Protein AF-A0A8T4S1M9-F1 (afdb_monomer_lite)

Radius of gyration: 14.07 Å; chains: 1; bounding box: 31×15×40 Å

Structure (mmCIF, N/CA/C/O backbone):
data_AF-A0A8T4S1M9-F1
#
_entry.id   AF-A0A8T4S1M9-F1
#
loop_
_atom_site.group_PDB
_atom_site.id
_atom_site.type_symbol
_atom_site.label_atom_id
_atom_site.label_alt_id
_atom_site.label_comp_id
_atom_site.label_asym_id
_atom_site.label_entity_id
_atom_site.label_seq_id
_atom_site.pdbx_PDB_ins_code
_atom_site.Cartn_x
_atom_site.Cartn_y
_atom_site.Cartn_z
_atom_site.occupancy
_atom_site.B_iso_or_equiv
_atom_site.auth_seq_id
_atom_site.auth_comp_id
_atom_site.auth_asym_id
_atom_site.auth_atom_id
_atom_site.pdbx_PDB_model_num
ATOM 1 N N . MET A 1 1 ? -9.920 -7.763 -3.763 1.00 90.94 1 MET A N 1
ATOM 2 C CA . MET A 1 1 ? -8.946 -7.831 -2.656 1.00 90.94 1 MET A CA 1
ATOM 3 C C . MET A 1 1 ? -8.685 -6.477 -1.991 1.00 90.94 1 MET A C 1
ATOM 5 O O . MET A 1 1 ? -9.378 -6.212 -1.026 1.00 90.94 1 MET A O 1
ATOM 9 N N . PHE A 1 2 ? -7.777 -5.593 -2.447 1.00 94.69 2 PHE A N 1
ATOM 10 C CA . PHE A 1 2 ? -7.456 -4.357 -1.684 1.00 94.69 2 PHE A CA 1
ATOM 11 C C . PHE A 1 2 ? -8.668 -3.443 -1.435 1.00 94.69 2 PHE A C 1
ATOM 13 O O . PHE A 1 2 ? -8.891 -3.023 -0.305 1.00 94.69 2 PHE A O 1
ATOM 20 N N . LYS A 1 3 ? -9.535 -3.263 -2.441 1.00 96.12 3 LYS A N 1
ATOM 21 C CA . LYS A 1 3 ? -10.841 -2.590 -2.288 1.00 96.12 3 LYS A CA 1
ATOM 22 C C . LYS A 1 3 ? -11.728 -3.196 -1.198 1.00 96.12 3 LYS A C 1
ATOM 24 O O . LYS A 1 3 ? -12.425 -2.476 -0.497 1.00 96.12 3 LYS A O 1
ATOM 29 N N . GLU A 1 4 ? -11.713 -4.518 -1.046 1.00 97.19 4 GLU A N 1
ATOM 30 C CA . GLU A 1 4 ? -12.509 -5.204 -0.020 1.00 97.19 4 GLU A CA 1
ATOM 31 C C . GLU A 1 4 ? -11.901 -5.014 1.371 1.00 97.19 4 GLU A C 1
ATOM 33 O O . GLU A 1 4 ? -12.642 -4.855 2.336 1.00 97.19 4 GLU A O 1
ATOM 38 N N . LEU A 1 5 ? -10.566 -4.998 1.482 1.00 96.19 5 LEU A N 1
ATOM 39 C CA . LEU A 1 5 ? -9.872 -4.690 2.735 1.00 96.19 5 LEU A CA 1
ATOM 40 C C . LEU A 1 5 ? -10.154 -3.251 3.177 1.00 96.19 5 LEU A C 1
ATOM 42 O O . LEU A 1 5 ? -10.494 -3.029 4.338 1.00 96.19 5 LEU A O 1
ATOM 46 N N . SER A 1 6 ? -10.098 -2.296 2.245 1.00 96.81 6 SER A N 1
ATOM 47 C CA . SER A 1 6 ? -10.447 -0.899 2.516 1.00 96.81 6 SER A CA 1
ATOM 48 C C . SER A 1 6 ? -11.927 -0.740 2.876 1.00 96.81 6 SER A C 1
ATOM 50 O O . SER A 1 6 ? -12.263 -0.120 3.883 1.00 96.81 6 SER A O 1
ATOM 52 N N . GLY A 1 7 ? -12.828 -1.406 2.142 1.00 96.50 7 GLY A N 1
ATOM 53 C CA . GLY A 1 7 ? -14.265 -1.414 2.442 1.00 96.50 7 GLY A CA 1
ATOM 54 C C . GLY A 1 7 ? -14.602 -1.997 3.820 1.00 96.50 7 GLY A C 1
ATOM 55 O O . GLY A 1 7 ? -15.547 -1.554 4.468 1.00 96.50 7 GLY A O 1
ATOM 56 N N . LYS A 1 8 ? -13.792 -2.944 4.309 1.00 96.06 8 LYS A N 1
ATOM 57 C CA . LYS A 1 8 ? -13.877 -3.498 5.671 1.00 96.06 8 LYS A CA 1
ATOM 58 C C . LYS A 1 8 ? -13.098 -2.688 6.716 1.00 96.06 8 LYS A C 1
ATOM 60 O O . LYS A 1 8 ? -13.029 -3.119 7.863 1.00 96.06 8 LYS A O 1
ATOM 65 N N . LYS A 1 9 ? -12.526 -1.537 6.342 1.00 95.12 9 LYS A N 1
ATOM 66 C CA . LYS A 1 9 ? -11.686 -0.670 7.188 1.00 95.12 9 LYS A CA 1
ATOM 67 C C . LYS A 1 9 ? -10.474 -1.387 7.800 1.00 95.12 9 LYS A C 1
ATOM 69 O O . LYS A 1 9 ? -10.001 -1.003 8.864 1.00 95.12 9 LYS A O 1
ATOM 74 N N . VAL A 1 10 ? -9.985 -2.433 7.132 1.00 96.88 10 VAL A N 1
ATOM 75 C CA . VAL A 1 10 ? -8.749 -3.138 7.512 1.00 96.88 10 VAL A CA 1
ATOM 76 C C . VAL A 1 10 ? -7.529 -2.297 7.149 1.00 96.88 10 VAL A C 1
ATOM 78 O O . VAL A 1 10 ? -6.550 -2.290 7.882 1.00 96.88 10 VAL A O 1
ATOM 81 N N . ILE A 1 11 ? -7.615 -1.588 6.023 1.00 97.25 11 ILE A N 1
ATOM 82 C CA . ILE A 1 11 ? -6.616 -0.633 5.543 1.00 97.25 11 ILE A CA 1
ATOM 83 C C . ILE A 1 11 ? -7.305 0.680 5.165 1.00 97.25 11 ILE A C 1
ATOM 85 O O . ILE A 1 11 ? -8.507 0.696 4.870 1.00 97.25 11 ILE A O 1
ATOM 89 N N . SER A 1 12 ? -6.562 1.778 5.157 1.00 97.50 12 SER A N 1
ATOM 90 C CA . SER A 1 12 ? -7.038 3.077 4.695 1.00 97.50 12 SER A CA 1
ATOM 91 C C . SER A 1 12 ? -7.275 3.089 3.182 1.00 97.50 12 SER A C 1
ATOM 93 O O . SER A 1 12 ? -6.889 2.179 2.441 1.00 97.50 12 SER A O 1
ATOM 95 N N . LYS A 1 13 ? -7.957 4.132 2.700 1.00 96.81 13 LYS A N 1
ATOM 96 C CA . LYS A 1 13 ? -8.137 4.332 1.258 1.00 96.81 13 LYS A CA 1
ATOM 97 C C . LYS A 1 13 ? -6.817 4.690 0.568 1.00 96.81 13 LYS A C 1
ATOM 99 O O . LYS A 1 13 ? -6.585 4.257 -0.556 1.00 96.81 13 LYS A O 1
ATOM 104 N N . ASP A 1 14 ? -5.946 5.412 1.261 1.00 95.50 14 ASP A N 1
ATOM 105 C CA . ASP A 1 14 ? -4.624 5.774 0.751 1.00 95.50 14 ASP A CA 1
ATOM 106 C C . ASP A 1 14 ? -3.742 4.530 0.608 1.00 95.50 14 ASP A C 1
ATOM 108 O O . ASP A 1 14 ? -3.148 4.312 -0.447 1.00 95.50 14 ASP A O 1
ATOM 112 N N . MET A 1 15 ? -3.770 3.634 1.599 1.00 96.25 15 MET A N 1
ATOM 113 C CA . MET A 1 15 ? -3.073 2.349 1.532 1.00 96.25 15 MET A CA 1
ATOM 114 C C . MET A 1 15 ? -3.616 1.439 0.418 1.00 96.25 15 MET A C 1
ATOM 116 O O . MET A 1 15 ? -2.851 0.739 -0.243 1.00 96.25 15 MET A O 1
ATOM 120 N N . GLU A 1 16 ? -4.924 1.472 0.128 1.00 96.25 16 GLU A N 1
ATOM 121 C CA . GLU A 1 16 ? -5.481 0.781 -1.048 1.00 96.25 16 GLU A CA 1
ATOM 122 C C . GLU A 1 16 ? -4.845 1.276 -2.357 1.00 96.25 16 GLU A C 1
ATOM 124 O O . GLU A 1 16 ? -4.524 0.460 -3.230 1.00 96.25 16 GLU A O 1
ATOM 129 N N . ASN A 1 17 ? -4.674 2.593 -2.503 1.00 94.19 17 ASN A N 1
ATOM 130 C CA . ASN A 1 17 ? -4.095 3.199 -3.700 1.00 94.19 17 ASN A CA 1
ATOM 131 C C . ASN A 1 17 ? -2.615 2.818 -3.844 1.00 94.19 17 ASN A C 1
ATOM 133 O O . ASN A 1 17 ? -2.217 2.361 -4.918 1.00 94.19 17 ASN A O 1
ATOM 137 N N . ILE A 1 18 ? -1.845 2.902 -2.753 1.00 92.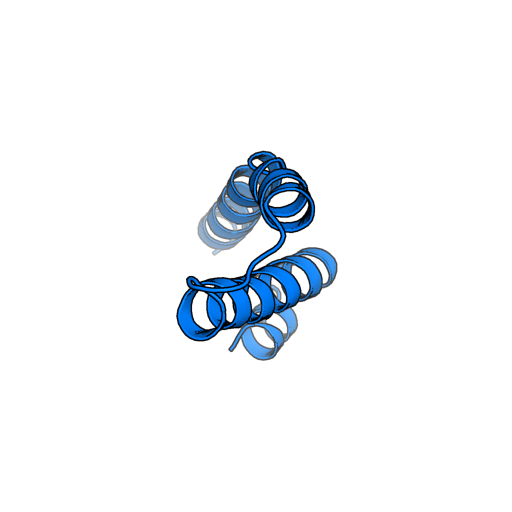38 18 ILE A N 1
ATOM 138 C CA . ILE A 1 18 ? -0.429 2.500 -2.700 1.00 92.38 18 ILE A CA 1
ATOM 139 C C . ILE A 1 18 ? -0.268 1.033 -3.124 1.00 92.38 18 ILE A C 1
ATOM 141 O O . ILE A 1 18 ? 0.435 0.727 -4.088 1.00 92.38 18 ILE A O 1
ATOM 145 N N . LEU A 1 19 ? -1.001 0.114 -2.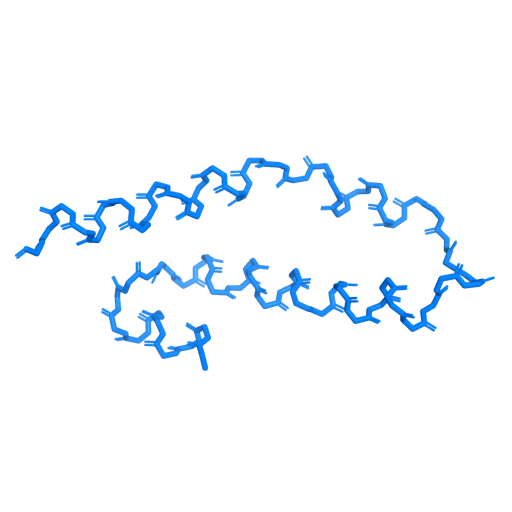486 1.00 92.62 19 LEU A N 1
ATOM 146 C CA . LEU A 1 19 ? -0.915 -1.321 -2.786 1.00 92.62 19 LEU A CA 1
ATOM 147 C C . LEU A 1 19 ? -1.379 -1.659 -4.212 1.00 92.62 19 LEU A C 1
ATOM 149 O O . LEU A 1 19 ? -0.879 -2.600 -4.837 1.00 92.62 19 LEU A O 1
ATOM 153 N N . SER A 1 20 ? -2.331 -0.894 -4.753 1.00 91.94 20 SER A N 1
ATOM 154 C CA . SER A 1 20 ? -2.775 -1.045 -6.143 1.00 91.94 20 SER A CA 1
ATOM 155 C C . SER A 1 20 ? -1.700 -0.602 -7.143 1.00 91.94 20 SER A C 1
ATOM 157 O O . SER A 1 20 ? -1.518 -1.269 -8.169 1.00 91.94 20 SER A O 1
ATOM 159 N N . GLY A 1 21 ? -0.954 0.461 -6.825 1.00 88.25 21 GLY A N 1
ATOM 160 C CA . GLY A 1 21 ? 0.235 0.890 -7.565 1.00 88.25 21 GLY A CA 1
ATOM 161 C C . GLY A 1 21 ? 1.324 -0.181 -7.543 1.00 88.25 21 GLY A C 1
ATOM 162 O O . GLY A 1 21 ? 1.704 -0.691 -8.598 1.00 88.25 21 GLY A O 1
ATOM 163 N N . MET A 1 22 ? 1.708 -0.645 -6.350 1.00 87.75 22 MET A N 1
ATOM 164 C CA . MET A 1 22 ? 2.724 -1.694 -6.163 1.00 87.75 22 MET A CA 1
ATOM 165 C C . MET A 1 22 ? 2.392 -2.995 -6.909 1.00 87.75 22 MET A C 1
ATOM 167 O O . MET A 1 22 ? 3.261 -3.621 -7.519 1.00 87.75 22 MET A O 1
ATOM 171 N N . LYS A 1 23 ? 1.118 -3.413 -6.923 1.00 87.69 23 LYS A N 1
ATOM 172 C CA . LYS A 1 23 ? 0.676 -4.588 -7.695 1.00 87.69 23 LYS A CA 1
ATOM 173 C C . LYS A 1 23 ? 0.904 -4.406 -9.198 1.00 87.69 23 LYS A C 1
ATOM 175 O O . LYS A 1 23 ? 1.275 -5.361 -9.883 1.00 87.69 23 LYS A O 1
ATOM 180 N N . SER A 1 24 ? 0.644 -3.206 -9.707 1.00 83.00 24 SER A N 1
ATOM 181 C CA . SER A 1 24 ? 0.834 -2.875 -11.120 1.00 83.00 24 SER A CA 1
ATOM 182 C C . SER A 1 24 ? 2.323 -2.830 -11.464 1.00 83.00 24 SER A C 1
ATOM 184 O O . SER A 1 24 ? 2.732 -3.437 -12.453 1.00 83.00 24 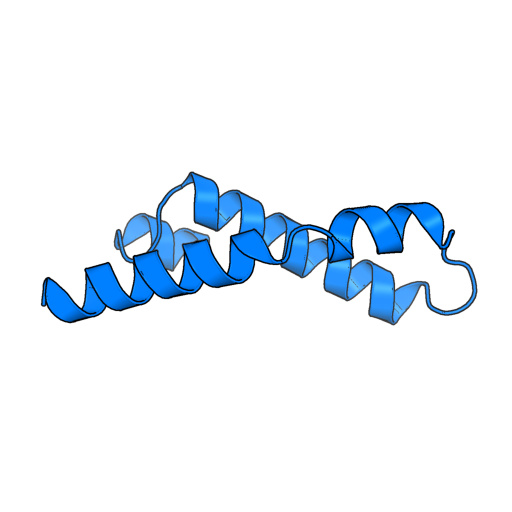SER A O 1
ATOM 186 N N . PHE A 1 25 ? 3.140 -2.241 -10.589 1.00 82.12 25 PHE A N 1
ATOM 187 C CA . PHE A 1 25 ? 4.598 -2.229 -10.700 1.00 82.12 25 PHE A CA 1
ATOM 188 C C . PHE A 1 25 ? 5.201 -3.640 -10.734 1.00 82.12 25 PHE A C 1
ATOM 190 O O . PHE A 1 25 ? 5.981 -3.962 -11.628 1.00 82.12 25 PHE A O 1
ATOM 197 N N . ARG A 1 26 ? 4.749 -4.551 -9.860 1.00 83.75 26 ARG A N 1
ATOM 198 C CA . ARG A 1 26 ? 5.158 -5.968 -9.891 1.00 83.75 26 ARG A CA 1
ATOM 199 C C . ARG A 1 26 ? 4.912 -6.623 -11.253 1.00 83.75 26 ARG A C 1
ATOM 201 O O . ARG A 1 26 ? 5.705 -7.458 -11.679 1.00 83.75 26 ARG A O 1
ATOM 208 N N . ASN A 1 27 ? 3.825 -6.272 -11.942 1.00 78.69 27 ASN A N 1
ATOM 209 C CA . ASN A 1 27 ? 3.561 -6.801 -13.282 1.00 78.69 27 ASN A CA 1
ATOM 210 C C . ASN A 1 27 ? 4.520 -6.206 -14.320 1.00 78.69 27 ASN A C 1
ATOM 212 O O . ASN A 1 27 ? 4.964 -6.928 -15.207 1.00 78.69 27 ASN A O 1
ATOM 216 N N . ILE A 1 28 ? 4.877 -4.927 -14.193 1.00 79.38 28 ILE A N 1
ATOM 217 C CA . ILE A 1 28 ? 5.879 -4.285 -15.051 1.00 79.38 28 ILE A CA 1
ATOM 218 C C . ILE A 1 28 ? 7.235 -4.969 -14.878 1.00 79.38 28 ILE A C 1
ATOM 220 O O . ILE A 1 28 ? 7.809 -5.373 -15.884 1.00 79.38 28 ILE A O 1
ATOM 224 N N . LEU A 1 29 ? 7.692 -5.174 -13.636 1.00 76.69 29 LEU A N 1
ATOM 225 C CA . LEU A 1 29 ? 8.947 -5.871 -13.345 1.00 76.69 29 LEU A CA 1
ATOM 226 C C . LEU A 1 29 ? 8.986 -7.232 -14.044 1.00 76.69 29 LEU A C 1
ATOM 228 O O . LEU A 1 29 ? 9.852 -7.469 -14.877 1.00 76.69 29 LEU A O 1
ATOM 232 N N . VAL A 1 30 ? 7.997 -8.093 -13.788 1.00 78.31 30 VAL A N 1
ATOM 233 C C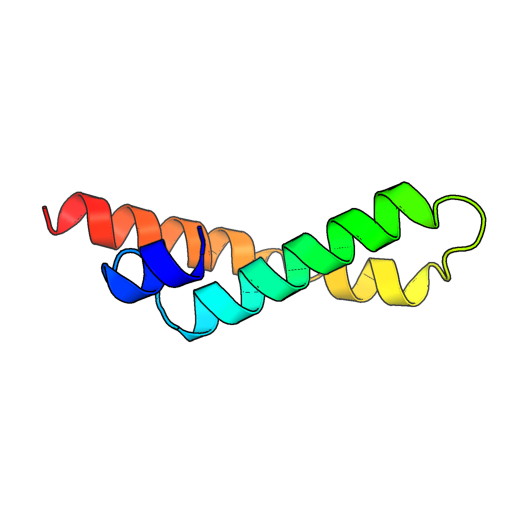A . VAL A 1 30 ? 7.945 -9.453 -14.353 1.00 78.31 30 VAL A CA 1
ATOM 234 C C . VAL A 1 30 ? 7.912 -9.457 -15.884 1.00 78.31 30 VAL A C 1
ATOM 236 O O . VAL A 1 30 ? 8.549 -10.310 -16.497 1.00 78.31 30 VAL A O 1
ATOM 239 N N . HIS A 1 31 ? 7.176 -8.535 -16.510 1.00 71.25 31 HIS A N 1
ATOM 240 C CA . HIS A 1 31 ? 6.967 -8.555 -17.961 1.00 71.25 31 HIS A CA 1
ATOM 241 C C . HIS A 1 31 ? 8.007 -7.781 -18.765 1.00 71.25 31 HIS A C 1
ATOM 243 O O . HIS A 1 31 ? 8.202 -8.099 -19.935 1.00 71.25 31 HIS A O 1
ATOM 249 N N . LYS A 1 32 ? 8.662 -6.779 -18.178 1.00 68.19 32 LYS A N 1
ATOM 250 C CA . LYS A 1 32 ? 9.591 -5.902 -18.895 1.00 68.19 32 LYS A CA 1
ATOM 251 C C . LYS A 1 32 ? 11.056 -6.080 -18.474 1.00 68.19 32 LYS A C 1
ATOM 253 O O . LYS A 1 32 ? 11.891 -5.318 -18.936 1.00 68.19 32 LYS A O 1
ATOM 258 N N . TYR A 1 33 ? 11.407 -7.096 -17.678 1.00 59.69 33 TYR A N 1
ATOM 2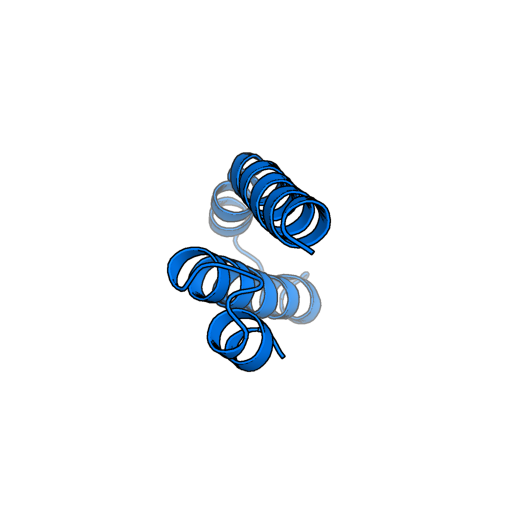59 C CA . TYR A 1 33 ? 12.776 -7.349 -17.174 1.00 59.69 33 TYR A CA 1
ATOM 260 C C . TYR A 1 33 ? 13.918 -7.269 -18.222 1.00 59.69 33 TYR A C 1
ATOM 262 O O . TYR A 1 33 ? 15.064 -7.075 -17.831 1.00 59.69 33 TYR A O 1
ATOM 270 N N . GLY A 1 34 ? 13.638 -7.404 -19.527 1.00 62.16 34 GLY A N 1
ATOM 271 C CA . GLY A 1 34 ? 14.617 -7.241 -20.616 1.00 62.16 34 GLY A CA 1
ATOM 272 C C . GLY A 1 34 ? 14.744 -5.836 -21.236 1.00 62.16 34 GLY A C 1
ATOM 273 O O . GLY A 1 34 ? 15.699 -5.606 -21.968 1.00 62.16 34 GLY A O 1
ATOM 274 N N . GLU A 1 35 ? 13.819 -4.910 -20.963 1.00 66.06 35 GLU A N 1
ATOM 275 C CA . GLU A 1 35 ? 13.737 -3.568 -21.583 1.00 66.06 35 GLU A CA 1
ATOM 276 C C . GLU A 1 35 ? 13.500 -2.430 -20.566 1.00 66.06 35 GLU A C 1
ATOM 278 O O . GLU A 1 35 ? 13.304 -1.282 -20.960 1.00 66.06 35 GLU A O 1
ATOM 283 N N . ILE A 1 36 ? 13.450 -2.717 -19.259 1.00 62.97 36 ILE A N 1
ATOM 284 C CA . ILE A 1 36 ? 13.115 -1.698 -18.253 1.00 62.97 36 ILE A CA 1
ATOM 285 C C . ILE A 1 36 ? 14.216 -0.644 -18.119 1.00 62.97 36 ILE A C 1
ATOM 287 O O . ILE A 1 36 ? 15.379 -0.961 -17.880 1.00 62.97 36 ILE A O 1
ATOM 291 N N . ASP A 1 37 ? 13.781 0.613 -18.168 1.00 63.19 37 ASP A N 1
ATOM 292 C CA . ASP A 1 37 ? 14.528 1.789 -17.744 1.00 63.19 37 ASP A CA 1
ATOM 293 C C . ASP A 1 37 ? 14.735 1.763 -16.216 1.00 63.19 37 ASP A C 1
ATOM 295 O O . ASP A 1 37 ? 13.775 1.806 -15.438 1.00 63.19 37 ASP A O 1
ATOM 299 N N . GLY A 1 38 ? 15.987 1.599 -15.780 1.00 60.06 38 GLY A N 1
ATOM 300 C CA . GLY A 1 38 ? 16.341 1.335 -14.382 1.00 60.06 38 GLY A CA 1
ATOM 301 C C . GLY A 1 38 ? 15.978 2.465 -13.414 1.00 60.06 38 GLY A C 1
ATOM 302 O O . GLY A 1 38 ? 15.797 2.201 -12.225 1.00 60.06 38 GLY A O 1
ATOM 303 N N . GLU A 1 39 ? 15.820 3.694 -13.909 1.00 62.03 39 GLU A N 1
ATOM 304 C CA . GLU A 1 39 ? 15.491 4.867 -13.089 1.00 62.03 39 GLU A CA 1
ATOM 305 C C . GLU A 1 39 ? 14.071 4.789 -12.503 1.00 62.03 39 GLU A C 1
ATOM 307 O O . GLU A 1 39 ? 13.893 4.969 -11.299 1.00 62.03 39 GLU A O 1
ATOM 312 N N . LEU A 1 40 ? 13.073 4.393 -13.304 1.00 64.19 40 LEU A N 1
ATOM 313 C CA . LEU A 1 40 ? 11.682 4.235 -12.844 1.00 64.19 40 LEU A CA 1
ATOM 314 C C . LEU A 1 40 ? 11.530 3.127 -11.794 1.00 64.19 40 LEU A C 1
ATOM 316 O O . LEU A 1 40 ? 10.702 3.219 -10.891 1.00 64.19 40 LEU A O 1
ATOM 320 N N . VAL A 1 41 ? 12.332 2.065 -11.900 1.00 67.00 41 VAL A N 1
ATOM 321 C CA . VAL A 1 41 ? 12.334 0.979 -10.908 1.00 67.00 41 VAL A CA 1
ATOM 322 C C . VAL A 1 41 ? 12.959 1.419 -9.594 1.00 67.00 41 VAL A C 1
ATOM 324 O O . VAL A 1 41 ? 12.517 0.985 -8.530 1.00 67.00 41 VAL A O 1
ATOM 327 N N . PHE A 1 42 ? 13.980 2.270 -9.658 1.00 63.56 42 PHE A N 1
ATOM 328 C CA . PHE A 1 42 ? 14.681 2.756 -8.480 1.00 63.56 42 PHE A CA 1
ATOM 329 C C . PHE A 1 42 ? 13.803 3.694 -7.639 1.00 63.56 42 PHE A C 1
ATOM 331 O O . PHE A 1 42 ? 13.784 3.576 -6.412 1.00 63.56 42 PHE A O 1
ATOM 338 N N . GLU A 1 43 ? 13.019 4.569 -8.276 1.00 66.81 43 GLU A N 1
ATOM 339 C CA . GLU A 1 43 ? 12.077 5.449 -7.571 1.00 66.81 43 GLU A CA 1
ATOM 340 C C . GLU A 1 43 ? 10.962 4.664 -6.860 1.00 66.81 43 GLU A C 1
ATOM 342 O O . GLU A 1 43 ? 10.712 4.896 -5.676 1.00 66.81 43 GLU A O 1
ATOM 347 N N . ASP A 1 44 ? 10.357 3.667 -7.518 1.00 66.75 44 ASP A N 1
ATOM 348 C CA . ASP A 1 44 ? 9.300 2.844 -6.905 1.00 66.75 44 ASP A CA 1
ATOM 349 C C . ASP A 1 44 ? 9.830 1.942 -5.768 1.00 66.75 44 ASP A C 1
ATOM 351 O O . ASP A 1 44 ? 9.125 1.697 -4.785 1.00 66.75 44 ASP A O 1
ATOM 355 N N . LEU A 1 45 ? 11.086 1.479 -5.844 1.00 65.94 45 LEU A N 1
ATOM 356 C CA . LEU A 1 45 ? 11.740 0.715 -4.769 1.00 65.94 45 LEU A CA 1
ATOM 357 C C . LEU A 1 45 ? 12.161 1.578 -3.567 1.00 65.94 45 LEU A C 1
ATOM 359 O O . LEU A 1 45 ? 12.426 1.030 -2.495 1.00 65.94 45 LEU A O 1
ATOM 363 N N . SER A 1 46 ? 12.212 2.904 -3.716 1.00 63.47 46 SER A N 1
ATOM 364 C CA . SER A 1 46 ? 12.649 3.825 -2.657 1.00 63.47 46 SER A CA 1
ATOM 365 C C . SER A 1 46 ? 11.588 4.050 -1.569 1.00 63.47 46 SER A C 1
ATOM 367 O O . SER A 1 46 ? 11.913 4.507 -0.473 1.00 63.47 46 SER A O 1
ATOM 369 N N . ASN A 1 47 ? 10.334 3.655 -1.806 1.00 74.94 47 ASN A N 1
ATOM 370 C CA . ASN A 1 47 ? 9.225 3.829 -0.863 1.00 74.94 47 ASN A CA 1
ATOM 371 C C . ASN A 1 47 ? 9.140 2.700 0.181 1.00 74.94 47 ASN A C 1
ATOM 373 O O . ASN A 1 47 ? 8.074 2.142 0.443 1.00 74.94 47 ASN A O 1
ATOM 377 N N . LEU A 1 48 ? 10.266 2.355 0.816 1.00 82.81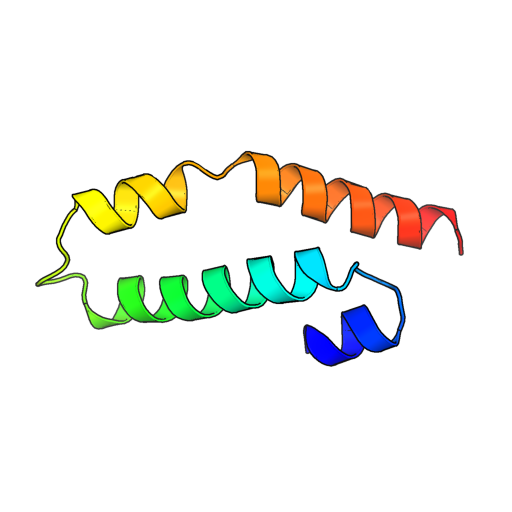 48 LEU A N 1
ATOM 378 C CA . LEU A 1 48 ? 10.300 1.328 1.867 1.00 82.81 48 LEU A CA 1
ATOM 379 C C . LEU A 1 48 ? 9.389 1.669 3.061 1.00 82.81 48 LEU A C 1
ATOM 381 O O . LEU A 1 48 ? 8.851 0.770 3.707 1.00 82.81 48 LEU A O 1
ATOM 385 N N . GLU A 1 49 ? 9.160 2.959 3.316 1.00 88.94 49 GLU A N 1
ATOM 386 C CA . GLU A 1 49 ? 8.226 3.433 4.344 1.00 88.94 49 GLU A CA 1
ATOM 387 C C . GLU A 1 49 ? 6.787 2.950 4.129 1.00 88.94 49 GLU A C 1
ATOM 389 O O . GLU A 1 49 ? 6.039 2.808 5.096 1.00 88.94 49 GLU A O 1
ATOM 394 N N . ASP A 1 50 ? 6.377 2.667 2.893 1.00 90.38 50 ASP A N 1
ATOM 395 C CA . ASP A 1 50 ? 5.016 2.207 2.615 1.00 90.38 50 ASP A CA 1
ATOM 396 C C . ASP A 1 50 ? 4.765 0.796 3.161 1.00 90.38 50 ASP A C 1
ATOM 398 O O . ASP A 1 50 ? 3.650 0.486 3.589 1.00 90.38 50 ASP A O 1
ATOM 402 N N . PHE A 1 51 ? 5.809 -0.036 3.255 1.00 91.12 51 PHE A N 1
ATOM 403 C CA . PHE A 1 51 ? 5.724 -1.328 3.939 1.00 91.12 51 PHE A CA 1
ATOM 404 C C . PHE A 1 51 ? 5.532 -1.159 5.447 1.00 91.12 51 PHE A C 1
ATOM 406 O O . PHE A 1 51 ? 4.752 -1.899 6.053 1.00 91.12 51 PHE A O 1
ATOM 413 N N . GLU A 1 52 ? 6.199 -0.175 6.051 1.00 93.38 52 GLU A N 1
ATOM 414 C CA . GLU A 1 52 ? 6.027 0.133 7.472 1.00 93.38 52 GLU A CA 1
ATOM 415 C C . GLU A 1 52 ? 4.626 0.681 7.754 1.00 93.38 52 GLU A C 1
ATOM 417 O O . GLU A 1 52 ? 3.935 0.162 8.633 1.00 93.38 52 GLU A O 1
ATOM 422 N N . LYS A 1 53 ? 4.136 1.622 6.938 1.00 94.50 53 LYS A N 1
ATOM 423 C CA . LYS A 1 53 ? 2.757 2.134 7.027 1.00 94.50 53 LYS A CA 1
ATOM 424 C C . LYS A 1 53 ? 1.730 1.010 6.888 1.00 94.50 53 LYS A C 1
ATOM 426 O O . LYS A 1 53 ? 0.783 0.931 7.670 1.00 94.50 53 LYS A O 1
ATOM 431 N N . PHE A 1 54 ? 1.928 0.098 5.933 1.00 95.38 54 PHE A N 1
ATOM 432 C CA . PHE A 1 54 ? 1.058 -1.067 5.779 1.00 95.38 54 PHE A CA 1
ATOM 433 C C . PHE A 1 54 ? 1.062 -1.943 7.039 1.00 95.38 54 PHE A C 1
ATOM 435 O O . PHE A 1 54 ? -0.002 -2.312 7.542 1.00 95.38 54 PHE A O 1
ATOM 442 N N . LYS A 1 55 ? 2.247 -2.248 7.585 1.00 95.88 55 LYS A N 1
ATOM 443 C CA . LYS A 1 55 ? 2.393 -3.029 8.823 1.00 95.88 55 LYS A CA 1
ATOM 444 C C . LYS A 1 55 ? 1.639 -2.379 9.981 1.00 95.88 55 LYS A C 1
ATOM 446 O O . LYS A 1 55 ? 0.919 -3.068 10.705 1.00 95.88 55 LYS A O 1
ATOM 451 N N . GLU A 1 56 ? 1.789 -1.071 10.156 1.00 96.25 56 GLU A N 1
ATOM 452 C CA . GLU A 1 56 ? 1.113 -0.314 11.209 1.00 96.25 56 GLU A CA 1
ATOM 453 C C . GLU A 1 56 ? -0.410 -0.384 11.092 1.00 96.25 56 GLU A C 1
ATOM 455 O O . GLU A 1 56 ? -1.082 -0.647 12.093 1.00 96.25 56 GLU A O 1
ATOM 460 N N . GLU A 1 57 ? -0.964 -0.215 9.889 1.00 96.62 57 GLU A N 1
ATOM 461 C CA . GLU A 1 57 ? -2.410 -0.311 9.668 1.00 96.62 57 GLU A CA 1
ATOM 462 C C . GLU A 1 57 ? -2.957 -1.699 10.020 1.00 96.62 57 GLU A C 1
ATOM 464 O O . GLU A 1 57 ? -3.955 -1.807 10.740 1.00 96.62 57 GLU A O 1
ATOM 469 N N . ILE A 1 58 ? -2.271 -2.767 9.600 1.00 96.81 58 ILE A N 1
ATOM 470 C CA . ILE A 1 58 ? -2.680 -4.141 9.916 1.00 96.81 58 ILE A CA 1
ATOM 471 C C . ILE A 1 58 ? -2.594 -4.414 11.420 1.00 96.81 58 ILE A C 1
ATOM 473 O O . ILE A 1 58 ? -3.536 -4.957 12.003 1.00 96.81 58 ILE A O 1
ATOM 477 N N . LEU A 1 59 ? -1.505 -4.008 12.079 1.00 97.00 59 LEU A N 1
ATOM 478 C CA . LEU A 1 59 ? -1.357 -4.170 13.527 1.00 97.00 59 LEU A CA 1
ATOM 479 C C . LEU A 1 59 ? -2.419 -3.383 14.298 1.00 97.00 59 LEU A C 1
ATOM 481 O O . LEU A 1 59 ? -2.954 -3.880 15.291 1.00 97.00 59 LEU A O 1
ATOM 485 N N . LYS A 1 60 ? -2.748 -2.171 13.844 1.00 95.94 60 LYS A N 1
ATOM 486 C CA . LYS A 1 60 ? -3.814 -1.352 14.426 1.00 95.94 60 LYS A CA 1
ATOM 487 C C . LYS A 1 60 ? -5.166 -2.046 14.292 1.00 95.94 60 LYS A C 1
ATOM 489 O O . LYS A 1 60 ? -5.880 -2.149 15.288 1.00 95.94 60 LYS A O 1
ATOM 494 N N . PHE A 1 61 ? -5.483 -2.575 13.111 1.00 95.81 61 PHE A N 1
ATOM 495 C CA . PHE A 1 61 ? -6.702 -3.349 12.892 1.00 95.81 61 PHE A CA 1
ATOM 496 C C . PHE A 1 61 ? -6.773 -4.576 13.813 1.00 95.81 61 PHE A C 1
ATOM 498 O O . PHE A 1 61 ? -7.791 -4.786 14.471 1.00 95.81 61 PHE A O 1
ATOM 505 N N . MET A 1 62 ? -5.683 -5.345 13.926 1.00 95.06 62 MET A N 1
ATOM 506 C CA . MET A 1 62 ? -5.621 -6.542 14.777 1.00 95.06 62 MET A CA 1
ATOM 507 C C . MET A 1 62 ? -5.790 -6.239 16.267 1.00 95.06 62 MET A C 1
ATOM 509 O O . MET A 1 62 ? -6.406 -7.029 16.967 1.00 95.06 62 MET A O 1
ATOM 513 N N . LYS A 1 63 ? -5.256 -5.113 16.756 1.00 94.31 63 LYS A N 1
ATOM 514 C CA . LYS A 1 63 ? -5.405 -4.689 18.161 1.00 94.31 63 LYS A CA 1
ATOM 515 C C . LYS A 1 63 ? -6.792 -4.136 18.484 1.00 94.31 63 LYS A C 1
ATOM 517 O O . LYS A 1 63 ? -7.178 -4.113 19.645 1.00 94.31 63 LYS A O 1
ATOM 522 N N . SER A 1 64 ? -7.508 -3.633 17.480 1.00 80.94 64 SER A N 1
ATOM 523 C CA . SER A 1 64 ? -8.853 -3.064 17.637 1.00 80.94 64 SER A CA 1
ATOM 524 C C . SER A 1 64 ? -9.983 -4.101 17.607 1.00 80.94 64 SER A C 1
ATOM 526 O O . SER A 1 64 ? -11.154 -3.724 17.578 1.00 80.94 64 SER A O 1
ATOM 528 N N . LYS A 1 65 ? -9.636 -5.390 17.574 1.00 55.09 65 LYS A N 1
ATOM 529 C CA . LYS A 1 65 ? -10.541 -6.524 17.419 1.00 55.09 65 LYS A CA 1
ATOM 530 C C . LYS A 1 65 ? -10.409 -7.467 18.608 1.00 55.09 65 LYS A C 1
ATOM 532 O O . LYS A 1 65 ? -11.450 -8.047 18.979 1.00 55.09 65 LYS A O 1
#

Secondary structure (DSSP, 8-state):
-HHHHHHTTSS-HHHHHHHHHHHHHHHHHHHHTTT--HHHHHHHHT-HHHHHHHHHHHHHHHHT-

Sequence (65 aa):
MFKELSGKKVISKDMENILSGMKSFRNILVHKYGEIDGELVFEDLSNLEDFEKFKEEILKFMKSK

pLDDT: mean 84.27, std 13.4, range [55.09, 97.5]

Foldseek 3Di:
DLVVCCVVQLDPPVLSVLVVVVVVVVVCCVPCVPPDDVVVVVVNVVPPVSVVNNVVSNVVSVVVD